Protein AF-A0A955VF90-F1 (afdb_monomer_lite)

Sequence (117 aa):
PSTPTSPTTSTTPSTPTSSCTDSCTLGTRGCDGDTAWRCVEGASGCAVKASTACPSGTCLTGTCLDSSTSCYGIDDVGVCYNDAVYYCSEQQLYRLDCPQSGRHCGFSTSHSYYDCL

Structure (mmCIF, N/CA/C/O backbone):
data_AF-A0A955VF90-F1
#
_entry.id   AF-A0A955VF90-F1
#
loop_
_atom_site.group_PDB
_atom_site.id
_atom_site.type_symbol
_atom_site.label_atom_id
_atom_site.label_alt_id
_atom_site.label_comp_id
_atom_site.label_asym_id
_atom_site.label_entity_id
_atom_site.label_seq_id
_atom_site.pdbx_PDB_ins_code
_atom_site.Cartn_x
_atom_site.Cartn_y
_atom_site.Cartn_z
_atom_site.occupancy
_atom_site.B_iso_or_equiv
_atom_site.auth_seq_id
_atom_site.auth_comp_id
_atom_site.auth_asym_id
_atom_site.auth_atom_id
_atom_site.pdbx_PDB_model_num
ATOM 1 N N . PRO A 1 1 ? 55.655 17.140 -30.385 1.00 53.00 1 PRO A N 1
ATOM 2 C CA . PRO A 1 1 ? 54.275 17.382 -29.911 1.00 53.00 1 PRO A CA 1
ATOM 3 C C . PRO A 1 1 ? 53.380 16.179 -30.234 1.00 53.00 1 PRO A C 1
ATOM 5 O O . PRO A 1 1 ? 52.834 16.089 -31.327 1.00 53.00 1 PRO A O 1
ATOM 8 N N . SER A 1 2 ? 53.299 15.234 -29.298 1.00 43.94 2 SER A N 1
ATOM 9 C CA . SER A 1 2 ? 52.451 14.045 -29.416 1.00 43.94 2 SER A CA 1
ATOM 10 C C . SER A 1 2 ? 51.362 14.143 -28.353 1.00 43.94 2 SER A C 1
ATOM 12 O O . SER A 1 2 ? 51.660 14.178 -27.161 1.00 43.94 2 SER A O 1
ATOM 14 N N . THR A 1 3 ? 50.117 14.277 -28.795 1.00 56.28 3 THR A N 1
ATOM 15 C CA . THR A 1 3 ? 48.909 14.324 -27.964 1.00 56.28 3 THR A CA 1
ATOM 16 C C . THR A 1 3 ? 48.623 12.959 -27.329 1.00 56.28 3 THR A C 1
ATOM 18 O O . THR A 1 3 ? 48.671 11.958 -28.046 1.00 56.28 3 THR A O 1
ATOM 21 N N . PRO A 1 4 ? 48.295 12.886 -26.027 1.00 58.41 4 PRO A N 1
ATOM 22 C CA . PRO A 1 4 ? 47.848 11.649 -25.399 1.00 58.41 4 PRO A CA 1
ATOM 23 C C . PRO A 1 4 ? 46.362 11.386 -25.686 1.00 58.41 4 PRO A C 1
ATOM 25 O O . PRO A 1 4 ? 45.509 12.247 -25.476 1.00 58.41 4 PRO A O 1
ATOM 28 N N . THR A 1 5 ? 46.059 10.177 -26.156 1.00 55.34 5 THR A N 1
ATOM 29 C CA . THR A 1 5 ? 44.697 9.658 -26.333 1.00 55.34 5 THR A CA 1
ATOM 30 C C . THR A 1 5 ? 44.196 9.102 -25.000 1.00 55.34 5 THR A C 1
ATOM 32 O O . THR A 1 5 ? 44.811 8.196 -24.438 1.00 55.34 5 THR A O 1
ATOM 35 N N . SER A 1 6 ? 43.089 9.641 -24.485 1.00 57.00 6 SER A N 1
ATOM 36 C CA . SER A 1 6 ? 42.439 9.149 -23.264 1.00 57.00 6 SER A CA 1
ATOM 37 C C . SER A 1 6 ? 41.782 7.777 -23.483 1.00 57.00 6 SER A C 1
ATOM 39 O O . SER A 1 6 ? 41.145 7.576 -24.520 1.00 57.00 6 SER A O 1
ATOM 41 N N . PRO A 1 7 ? 41.864 6.846 -22.516 1.00 58.41 7 PRO A N 1
ATOM 42 C CA . PRO A 1 7 ? 41.149 5.579 -22.588 1.00 58.41 7 PRO A CA 1
ATOM 43 C C . PRO A 1 7 ? 39.651 5.788 -22.333 1.00 58.41 7 PRO A C 1
ATOM 45 O O . PRO A 1 7 ? 39.246 6.423 -21.361 1.00 58.41 7 PRO A O 1
ATOM 48 N N . THR A 1 8 ? 38.821 5.241 -23.218 1.00 49.19 8 THR A N 1
ATOM 49 C CA . THR A 1 8 ? 37.366 5.182 -23.061 1.00 49.19 8 THR A CA 1
ATOM 50 C C . THR A 1 8 ? 37.035 4.008 -22.145 1.00 49.19 8 THR A C 1
ATOM 52 O O . THR A 1 8 ? 37.131 2.847 -22.541 1.00 49.19 8 THR A O 1
ATOM 55 N N . THR A 1 9 ? 36.677 4.295 -20.897 1.00 46.34 9 THR A N 1
ATOM 56 C CA . THR A 1 9 ? 36.210 3.284 -19.946 1.00 46.34 9 THR A CA 1
ATOM 57 C C . THR A 1 9 ? 34.818 2.820 -20.378 1.00 46.34 9 THR A C 1
ATOM 59 O O . THR A 1 9 ? 33.819 3.471 -20.093 1.00 46.34 9 THR A O 1
ATOM 62 N N . SER A 1 10 ? 34.749 1.708 -21.114 1.00 44.22 10 SER A N 1
ATOM 63 C CA . SER A 1 10 ? 33.491 0.998 -21.355 1.00 44.22 10 SER A CA 1
ATOM 64 C C . SER A 1 10 ? 33.046 0.345 -20.053 1.00 44.22 10 SER A C 1
ATOM 66 O O . SER A 1 10 ? 33.645 -0.628 -19.598 1.00 44.22 10 SER A O 1
ATOM 68 N N . THR A 1 11 ? 32.012 0.900 -19.430 1.00 42.03 11 THR A N 1
ATOM 69 C CA . THR A 1 11 ? 31.333 0.273 -18.298 1.00 42.03 11 THR A CA 1
ATOM 70 C C . THR A 1 11 ? 30.406 -0.803 -18.851 1.00 42.03 11 THR A C 1
ATOM 72 O O . THR A 1 11 ? 29.301 -0.524 -19.310 1.00 42.03 11 THR A O 1
ATOM 75 N N . THR A 1 12 ? 30.882 -2.044 -18.865 1.00 44.16 12 THR A N 1
ATOM 76 C CA . THR A 1 12 ? 30.042 -3.217 -19.110 1.00 44.16 12 THR A CA 1
ATOM 77 C C . THR A 1 12 ? 28.976 -3.289 -18.008 1.00 44.16 12 THR A C 1
ATOM 79 O O . THR A 1 12 ? 29.341 -3.205 -16.833 1.00 44.16 12 THR A O 1
ATOM 82 N N . PRO A 1 13 ? 27.680 -3.446 -18.325 1.00 46.91 13 PRO A N 1
ATOM 83 C CA . PRO A 1 13 ? 26.674 -3.731 -17.313 1.00 46.91 13 PRO A CA 1
ATOM 84 C C . PRO A 1 13 ? 26.975 -5.105 -16.709 1.00 46.91 13 PRO A C 1
ATOM 86 O O . PRO A 1 13 ? 26.874 -6.133 -17.378 1.00 46.91 13 PRO A O 1
ATOM 89 N N . SER A 1 14 ? 27.402 -5.114 -15.449 1.00 40.62 14 SER A N 1
ATOM 90 C CA . SER A 1 14 ? 27.586 -6.336 -14.677 1.00 40.62 14 SER A CA 1
ATOM 91 C C . SER A 1 14 ? 26.239 -7.033 -14.534 1.00 40.62 14 SER A C 1
ATOM 93 O O . SER A 1 14 ? 25.347 -6.546 -13.841 1.00 40.62 14 SER A O 1
ATOM 95 N N . THR A 1 15 ? 26.092 -8.181 -15.189 1.00 47.09 15 THR A N 1
ATOM 96 C CA . THR A 1 15 ? 25.025 -9.138 -14.903 1.00 47.09 15 THR A CA 1
ATOM 97 C C . THR A 1 15 ? 25.085 -9.479 -13.408 1.00 47.09 15 THR A C 1
ATOM 99 O O . THR A 1 15 ? 26.142 -9.919 -12.948 1.00 47.09 15 THR A O 1
ATOM 102 N N . PRO A 1 16 ? 24.017 -9.265 -12.620 1.00 46.09 16 PRO A N 1
ATOM 103 C CA . PRO A 1 16 ? 24.045 -9.566 -11.197 1.00 46.09 16 PRO A CA 1
ATOM 104 C C . PRO A 1 16 ? 24.128 -11.083 -10.995 1.00 46.09 16 PRO A C 1
ATOM 106 O O . PRO A 1 16 ? 23.165 -11.815 -11.217 1.00 46.09 16 PRO A O 1
ATOM 109 N N . THR A 1 17 ? 25.299 -11.561 -10.575 1.00 45.50 17 THR A N 1
ATOM 110 C CA . THR A 1 17 ? 25.509 -12.932 -10.107 1.00 45.50 17 THR A CA 1
ATOM 111 C C . THR A 1 17 ? 24.697 -13.119 -8.825 1.00 45.50 17 THR A C 1
ATOM 113 O O . THR A 1 17 ? 25.048 -12.602 -7.768 1.00 45.50 17 THR A O 1
ATOM 116 N N . SER A 1 18 ? 23.558 -13.803 -8.943 1.00 51.81 18 SER A N 1
ATOM 117 C CA . SER A 1 18 ? 22.582 -14.020 -7.874 1.00 51.81 18 SER A CA 1
ATOM 118 C C . SER A 1 18 ? 23.112 -14.945 -6.770 1.00 51.81 18 SER A C 1
ATOM 120 O O . SER A 1 18 ? 22.849 -16.144 -6.777 1.00 51.81 18 SER A O 1
ATOM 122 N N . SER A 1 19 ? 23.812 -14.399 -5.777 1.00 50.06 19 SER A N 1
ATOM 123 C CA . SER A 1 19 ? 23.768 -14.936 -4.412 1.00 50.06 19 SER A CA 1
ATOM 124 C C . SER A 1 19 ? 22.607 -14.250 -3.701 1.00 50.06 19 SER A C 1
ATOM 126 O O . SER A 1 19 ? 22.586 -13.022 -3.634 1.00 50.06 19 SER A O 1
ATOM 128 N N . CYS A 1 20 ? 21.616 -15.027 -3.253 1.00 56.34 20 CYS A N 1
ATOM 129 C CA . CYS A 1 20 ? 20.307 -14.583 -2.752 1.00 56.34 20 CYS A CA 1
ATOM 130 C C . CYS A 1 20 ? 20.413 -13.743 -1.460 1.00 56.34 20 CYS A C 1
ATOM 132 O O . CYS A 1 20 ? 20.006 -14.176 -0.390 1.00 56.34 20 CYS A O 1
ATOM 134 N N . THR A 1 21 ? 20.994 -12.550 -1.558 1.00 55.84 21 THR A N 1
ATOM 135 C CA . THR A 1 21 ? 21.242 -11.625 -0.441 1.00 55.84 21 THR A CA 1
ATOM 136 C C . THR A 1 21 ? 20.013 -10.738 -0.192 1.00 55.84 21 THR A C 1
ATOM 138 O O . THR A 1 21 ? 19.839 -10.214 0.900 1.00 55.84 21 THR A O 1
ATOM 141 N N . ASP A 1 22 ? 19.106 -10.675 -1.175 1.00 58.22 22 ASP A N 1
ATOM 142 C CA . ASP A 1 22 ? 17.822 -9.965 -1.151 1.00 58.22 22 ASP A CA 1
ATOM 143 C C . ASP A 1 22 ? 16.634 -10.939 -1.196 1.00 58.22 22 ASP A C 1
ATOM 145 O O . ASP A 1 22 ? 15.678 -10.757 -1.954 1.00 58.22 22 ASP A O 1
ATOM 149 N N . SER A 1 23 ? 16.703 -12.026 -0.424 1.00 65.38 23 SER A N 1
ATOM 150 C CA . SER A 1 23 ? 15.574 -12.945 -0.283 1.00 65.38 23 SER A CA 1
ATOM 151 C C . SER A 1 23 ? 14.404 -12.215 0.375 1.00 65.38 23 SER A C 1
ATOM 153 O O . SER A 1 23 ? 14.491 -11.797 1.529 1.00 65.38 23 SER A O 1
ATOM 155 N N . CYS A 1 24 ? 13.309 -12.064 -0.357 1.00 71.75 24 CYS A N 1
ATOM 156 C CA . CYS A 1 24 ? 12.069 -11.489 0.144 1.00 71.75 24 CYS A CA 1
ATOM 157 C C . CYS A 1 24 ? 10.932 -12.502 -0.024 1.00 71.75 24 CYS A C 1
ATOM 159 O O . CYS A 1 24 ? 11.002 -13.366 -0.889 1.00 71.75 24 CYS A O 1
ATOM 161 N N . THR A 1 25 ? 9.905 -12.475 0.820 1.00 80.56 25 THR A N 1
ATOM 162 C CA . THR A 1 25 ? 8.871 -13.523 0.794 1.00 80.56 25 THR A CA 1
ATOM 163 C C . THR A 1 25 ? 8.068 -13.467 -0.509 1.00 80.56 25 THR A C 1
ATOM 165 O O . THR A 1 25 ? 7.628 -12.394 -0.917 1.00 80.56 25 THR A O 1
ATOM 168 N N . LEU A 1 26 ? 7.871 -14.609 -1.184 1.00 79.00 26 LEU A N 1
ATOM 169 C CA . LEU A 1 26 ? 7.083 -14.661 -2.423 1.00 79.00 26 LEU A CA 1
ATOM 170 C C . LEU A 1 26 ? 5.706 -14.029 -2.225 1.00 79.00 26 LEU A C 1
ATOM 172 O O . LEU A 1 26 ? 5.019 -14.294 -1.241 1.00 79.00 26 LEU A O 1
ATOM 176 N N . GLY A 1 27 ? 5.314 -13.184 -3.177 1.00 71.12 27 GLY A N 1
ATOM 177 C CA . GLY A 1 27 ? 4.053 -12.448 -3.116 1.00 71.12 27 GLY A CA 1
ATOM 178 C C . GLY A 1 27 ? 4.104 -11.157 -2.297 1.00 71.12 27 GLY A C 1
ATOM 179 O O . GLY A 1 27 ? 3.195 -10.339 -2.438 1.00 71.12 27 GLY A O 1
ATOM 180 N N . THR A 1 28 ? 5.160 -10.906 -1.517 1.00 79.25 28 THR A N 1
ATOM 181 C CA . THR A 1 28 ? 5.346 -9.612 -0.853 1.00 79.25 28 THR A CA 1
ATOM 182 C C . THR A 1 28 ? 5.623 -8.520 -1.879 1.00 79.25 28 THR A C 1
ATOM 184 O O . THR A 1 28 ? 6.338 -8.719 -2.866 1.00 79.25 28 THR A O 1
ATOM 187 N N . ARG A 1 29 ? 5.039 -7.348 -1.640 1.00 82.56 29 ARG A N 1
ATOM 188 C CA . ARG A 1 29 ? 5.237 -6.138 -2.434 1.00 82.56 29 ARG A CA 1
ATOM 189 C C . ARG A 1 29 ? 5.571 -4.986 -1.502 1.00 82.56 29 ARG A C 1
ATOM 191 O O . ARG A 1 29 ? 5.184 -5.005 -0.336 1.00 82.56 29 ARG A O 1
ATOM 198 N N . GLY A 1 30 ? 6.263 -3.986 -2.016 1.00 81.62 30 GLY A N 1
ATOM 199 C CA . GLY A 1 30 ? 6.547 -2.777 -1.264 1.00 81.62 30 GLY A CA 1
ATOM 200 C C . GLY A 1 30 ? 7.130 -1.686 -2.137 1.00 81.62 30 GLY A C 1
ATOM 201 O O . GLY A 1 30 ? 7.275 -1.842 -3.349 1.00 81.62 30 GLY A O 1
ATOM 202 N N . CYS A 1 31 ? 7.455 -0.575 -1.497 1.00 83.44 31 CYS A N 1
ATOM 203 C CA . CYS A 1 31 ? 7.993 0.607 -2.150 1.00 83.44 31 CYS A CA 1
ATOM 204 C C . CYS A 1 31 ? 9.385 0.922 -1.623 1.00 83.44 31 CYS A C 1
ATOM 206 O O . CYS A 1 31 ? 9.643 0.754 -0.433 1.00 83.44 31 CYS A O 1
ATOM 208 N N . ASP A 1 32 ? 10.260 1.377 -2.511 1.00 83.00 32 ASP A N 1
ATOM 209 C CA . ASP A 1 32 ? 11.565 1.949 -2.190 1.00 83.00 32 ASP A CA 1
ATOM 210 C C . ASP A 1 32 ? 11.659 3.303 -2.909 1.00 83.00 32 ASP A C 1
ATOM 212 O O . ASP A 1 32 ? 11.892 3.372 -4.118 1.00 83.00 32 ASP A O 1
ATOM 216 N N . GLY A 1 33 ? 11.301 4.377 -2.195 1.00 81.56 33 GLY A N 1
ATOM 217 C CA . GLY A 1 33 ? 11.048 5.687 -2.804 1.00 81.56 33 GLY A CA 1
ATOM 218 C C . GLY A 1 33 ? 9.974 5.610 -3.897 1.00 81.56 33 GLY A C 1
ATOM 219 O O . GLY A 1 33 ? 8.872 5.112 -3.664 1.00 81.56 33 GLY A O 1
ATOM 220 N N . ASP A 1 34 ? 10.324 6.046 -5.107 1.00 81.12 34 ASP A N 1
ATOM 221 C CA . ASP A 1 34 ? 9.463 6.014 -6.300 1.00 81.12 34 ASP A CA 1
ATOM 222 C C . ASP A 1 34 ? 9.525 4.681 -7.068 1.00 81.12 34 ASP A C 1
ATOM 224 O O . ASP A 1 34 ? 9.127 4.591 -8.229 1.00 81.12 34 ASP A O 1
ATOM 228 N N . THR A 1 35 ? 10.051 3.626 -6.446 1.00 81.56 35 THR A N 1
ATOM 229 C CA . THR A 1 35 ? 10.205 2.312 -7.075 1.00 81.56 35 THR A CA 1
ATOM 230 C C . THR A 1 35 ? 9.290 1.292 -6.414 1.00 81.56 35 THR A C 1
ATOM 232 O O . THR A 1 35 ? 9.449 0.965 -5.237 1.00 81.56 35 THR A O 1
ATOM 235 N N . ALA A 1 36 ? 8.352 0.739 -7.182 1.00 84.00 36 ALA A N 1
ATOM 236 C CA . ALA A 1 36 ? 7.558 -0.406 -6.757 1.00 84.00 36 ALA A CA 1
ATOM 237 C C . ALA A 1 36 ? 8.367 -1.684 -6.894 1.00 84.00 36 ALA A C 1
ATOM 239 O O . ALA A 1 36 ? 9.005 -1.906 -7.916 1.00 84.00 36 ALA A O 1
ATOM 240 N N . TRP A 1 37 ? 8.338 -2.550 -5.889 1.00 85.81 37 TRP A N 1
ATOM 241 C CA . TRP A 1 37 ? 8.956 -3.863 -5.973 1.00 85.81 37 TRP A CA 1
ATOM 242 C C . TRP A 1 37 ? 7.983 -4.963 -5.575 1.00 85.81 37 TRP A C 1
ATOM 244 O O . TRP A 1 37 ? 7.137 -4.801 -4.696 1.00 85.81 37 TRP A O 1
ATOM 254 N N . ARG A 1 38 ? 8.127 -6.117 -6.224 1.00 83.69 38 ARG A N 1
ATOM 255 C CA . ARG A 1 38 ? 7.448 -7.361 -5.859 1.00 83.69 38 ARG A CA 1
ATOM 256 C C . ARG A 1 38 ? 8.444 -8.507 -5.799 1.00 83.69 38 ARG A C 1
ATOM 258 O O . ARG A 1 38 ? 9.364 -8.579 -6.610 1.00 83.69 38 ARG A O 1
ATOM 265 N N . CYS A 1 39 ? 8.238 -9.419 -4.865 1.00 84.62 39 CYS A N 1
ATOM 266 C CA . CYS A 1 39 ? 9.007 -10.649 -4.775 1.00 84.62 39 CYS A CA 1
ATOM 267 C C . CYS A 1 39 ? 8.487 -11.652 -5.793 1.00 84.62 39 CYS A C 1
ATOM 269 O O . CYS A 1 39 ? 7.345 -12.108 -5.696 1.00 84.62 39 CYS A O 1
ATOM 271 N N . VAL A 1 40 ? 9.326 -11.982 -6.769 1.00 83.25 40 VAL A N 1
ATOM 272 C CA . VAL A 1 40 ? 9.044 -12.983 -7.803 1.00 83.25 40 VAL A CA 1
ATOM 273 C C . VAL A 1 40 ? 10.039 -14.124 -7.699 1.00 83.25 40 VAL A C 1
ATOM 275 O O . VAL A 1 40 ? 11.151 -13.933 -7.210 1.00 83.25 40 VAL A O 1
ATOM 278 N N . GLU A 1 41 ? 9.657 -15.307 -8.172 1.00 83.50 41 GLU A N 1
ATOM 279 C CA . GLU A 1 41 ? 10.599 -16.415 -8.303 1.00 83.50 41 GLU A CA 1
ATOM 280 C C . GLU A 1 41 ? 11.687 -16.052 -9.318 1.00 83.50 41 GLU A C 1
ATOM 282 O O . GLU A 1 41 ? 11.417 -15.766 -10.486 1.00 83.50 41 GLU A O 1
ATOM 287 N N . GLY A 1 42 ? 12.929 -16.014 -8.846 1.00 76.62 42 GLY A N 1
ATOM 288 C CA . GLY A 1 42 ? 14.113 -15.870 -9.674 1.00 76.62 42 GLY A CA 1
ATOM 289 C C . GLY A 1 42 ? 14.511 -17.196 -10.318 1.00 76.62 42 GLY A C 1
ATOM 290 O O . GLY A 1 42 ? 14.071 -18.271 -9.912 1.00 76.62 42 GLY A O 1
ATOM 291 N N . ALA A 1 43 ? 15.421 -17.123 -11.292 1.00 70.06 43 ALA A N 1
ATOM 292 C CA . ALA A 1 43 ? 15.895 -18.279 -12.060 1.00 70.06 43 ALA A CA 1
ATOM 293 C C . ALA A 1 43 ? 16.491 -19.414 -11.198 1.00 70.06 43 ALA A C 1
ATOM 295 O O . ALA A 1 43 ? 16.523 -20.562 -11.628 1.00 70.06 43 ALA A O 1
ATOM 296 N N . SER A 1 44 ? 16.940 -19.099 -9.980 1.00 73.12 44 SER A N 1
ATOM 297 C CA . SER A 1 44 ? 17.544 -20.046 -9.035 1.00 73.12 44 SER A CA 1
ATOM 298 C C . SER A 1 44 ? 16.546 -20.661 -8.039 1.00 73.12 44 SER A C 1
ATOM 300 O O . SER A 1 44 ? 16.975 -21.342 -7.113 1.00 73.12 44 SER A O 1
ATOM 302 N N . GLY A 1 45 ? 15.241 -20.371 -8.150 1.00 70.75 45 GLY A N 1
ATOM 303 C CA . GLY A 1 45 ? 14.227 -20.762 -7.156 1.00 70.75 45 GLY A CA 1
ATOM 304 C C . GLY A 1 45 ? 14.223 -19.907 -5.878 1.00 70.75 45 GLY A C 1
ATOM 305 O O . GLY A 1 45 ? 13.454 -20.166 -4.958 1.00 70.75 45 GLY A O 1
ATOM 306 N N . CYS A 1 46 ? 15.064 -18.870 -5.809 1.00 73.00 46 CYS A N 1
ATOM 307 C CA . CYS A 1 46 ? 15.005 -17.843 -4.7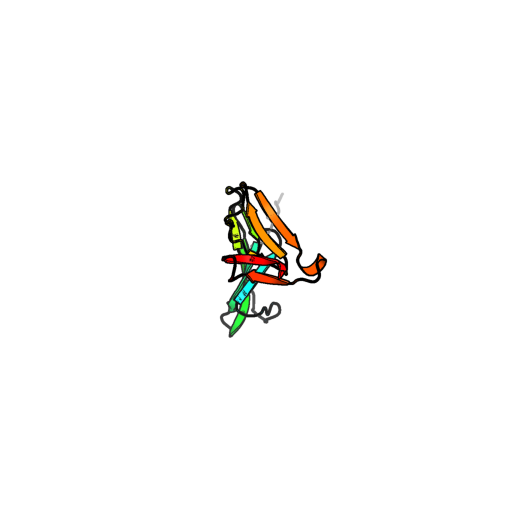68 1.00 73.00 46 CYS A CA 1
ATOM 308 C C . CYS A 1 46 ? 14.014 -16.748 -5.162 1.00 73.00 46 CYS A C 1
ATOM 310 O O . CYS A 1 46 ? 13.996 -16.312 -6.311 1.00 73.00 46 CYS A O 1
ATOM 312 N N . ALA A 1 47 ? 13.268 -16.224 -4.197 1.00 76.88 47 ALA A N 1
ATOM 313 C CA . ALA A 1 47 ? 12.462 -15.031 -4.394 1.00 76.88 47 ALA A CA 1
ATOM 314 C C . ALA A 1 47 ? 13.345 -13.775 -4.435 1.00 76.88 47 ALA A C 1
ATOM 316 O O . ALA A 1 47 ? 14.076 -13.497 -3.484 1.00 76.88 47 ALA A O 1
ATOM 317 N N . VAL A 1 48 ? 13.284 -13.035 -5.541 1.00 78.38 48 VAL A N 1
ATOM 318 C CA . VAL A 1 48 ? 14.056 -11.807 -5.771 1.00 78.38 48 VAL A CA 1
ATOM 319 C C . VAL A 1 48 ? 13.124 -10.605 -5.876 1.00 78.38 48 VAL A C 1
ATOM 321 O O . VAL A 1 48 ? 12.010 -10.713 -6.399 1.00 78.38 48 VAL A O 1
ATOM 324 N N . LYS A 1 49 ? 13.577 -9.440 -5.401 1.00 80.12 49 LYS A N 1
ATOM 325 C CA . LYS A 1 49 ? 12.867 -8.172 -5.603 1.00 80.12 49 LYS A CA 1
ATOM 326 C C . LYS A 1 49 ? 12.944 -7.769 -7.075 1.00 80.12 49 LYS A C 1
ATOM 328 O O . LYS A 1 49 ? 13.973 -7.292 -7.543 1.00 80.12 49 LYS A O 1
ATOM 333 N N . ALA A 1 50 ? 11.844 -7.928 -7.800 1.00 80.94 50 ALA A N 1
ATOM 334 C CA . ALA A 1 50 ? 11.652 -7.282 -9.089 1.00 80.94 50 ALA A CA 1
ATOM 335 C C . ALA A 1 50 ? 11.136 -5.865 -8.845 1.00 80.94 50 ALA A C 1
ATOM 337 O O . ALA A 1 50 ? 9.983 -5.688 -8.448 1.00 80.94 50 ALA A O 1
ATOM 338 N N . SER A 1 51 ? 12.003 -4.878 -9.051 1.00 82.75 51 SER A N 1
ATOM 339 C CA . SER A 1 51 ? 11.686 -3.458 -8.955 1.00 82.75 51 SER A CA 1
ATOM 340 C C . SER A 1 51 ? 11.248 -2.880 -10.304 1.00 82.75 51 SER A C 1
ATOM 342 O O . SER A 1 51 ? 11.675 -3.306 -11.375 1.00 82.75 51 SER A O 1
ATOM 344 N N . THR A 1 52 ? 10.356 -1.903 -10.265 1.00 80.88 52 THR A N 1
ATOM 345 C CA . THR A 1 52 ? 9.858 -1.142 -11.406 1.00 80.88 52 THR A CA 1
ATOM 346 C C . THR A 1 52 ? 9.727 0.301 -10.950 1.00 80.88 52 THR A C 1
ATOM 348 O O . THR A 1 52 ? 8.965 0.602 -10.031 1.00 80.88 52 THR A O 1
ATOM 351 N N . ALA A 1 53 ? 10.519 1.183 -11.559 1.00 84.12 53 ALA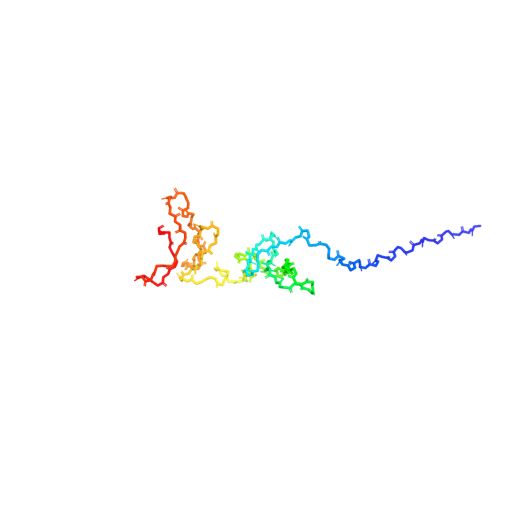 A N 1
ATOM 352 C CA . ALA A 1 53 ? 10.432 2.614 -11.304 1.00 84.12 53 ALA A CA 1
ATOM 353 C C . ALA A 1 53 ? 9.064 3.129 -11.761 1.00 84.12 53 ALA A C 1
ATOM 355 O O . ALA A 1 53 ? 8.591 2.752 -12.837 1.00 84.12 53 ALA A O 1
ATOM 356 N N . CYS A 1 54 ? 8.440 3.982 -10.958 1.00 81.81 54 CYS A N 1
ATOM 357 C CA . CYS A 1 54 ? 7.154 4.568 -11.289 1.00 81.81 54 CYS A CA 1
ATOM 358 C C . CYS A 1 54 ? 7.376 5.782 -12.209 1.00 81.81 54 CYS A C 1
ATOM 360 O O . CYS A 1 54 ? 7.933 6.784 -11.770 1.00 81.81 54 CYS A O 1
ATOM 362 N N . PRO A 1 55 ? 6.988 5.711 -13.499 1.00 74.69 55 PRO A N 1
ATOM 363 C CA . PRO A 1 55 ? 7.394 6.703 -14.502 1.00 74.69 55 PRO A CA 1
ATOM 364 C C . PRO A 1 55 ? 6.774 8.092 -14.285 1.00 74.69 55 PRO A C 1
ATOM 366 O O . PRO A 1 55 ? 7.334 9.096 -14.715 1.00 74.69 55 PRO A O 1
ATOM 369 N N . SER A 1 56 ? 5.617 8.146 -13.635 1.00 70.88 56 SER A N 1
ATOM 370 C CA . SER A 1 56 ? 4.799 9.348 -13.432 1.00 70.88 56 SER A CA 1
ATOM 371 C C . SER A 1 56 ? 4.123 9.338 -12.061 1.00 70.88 56 SER A C 1
ATOM 373 O O . SER A 1 56 ? 3.115 10.007 -11.854 1.00 70.88 56 SER A O 1
ATOM 375 N N . GLY A 1 57 ? 4.610 8.517 -11.136 1.00 73.44 57 GLY A N 1
ATOM 376 C CA . GLY A 1 57 ? 3.824 8.076 -9.997 1.00 73.44 57 GLY A CA 1
ATOM 377 C C . GLY A 1 57 ? 4.636 7.912 -8.734 1.00 73.44 57 GLY A C 1
ATOM 378 O O . GLY A 1 57 ? 5.845 7.718 -8.784 1.00 73.44 57 GLY A O 1
ATOM 379 N N . THR A 1 58 ? 3.944 7.935 -7.604 1.00 80.81 58 THR A N 1
ATOM 380 C CA . THR A 1 58 ? 4.519 7.515 -6.330 1.00 80.81 58 THR A CA 1
ATOM 381 C C . THR A 1 58 ? 4.232 6.032 -6.157 1.00 80.81 58 THR A C 1
ATOM 383 O O . THR A 1 58 ? 3.145 5.549 -6.491 1.00 80.81 58 THR A O 1
ATOM 386 N N . CYS A 1 59 ? 5.205 5.287 -5.642 1.00 81.19 59 CYS A N 1
ATOM 387 C CA . CYS A 1 59 ? 4.914 3.934 -5.219 1.00 81.19 59 CYS A CA 1
ATOM 388 C C . CYS A 1 59 ? 4.101 3.976 -3.927 1.00 81.19 59 CYS A C 1
ATOM 390 O O . CYS A 1 59 ? 4.540 4.529 -2.917 1.00 81.19 59 CYS A O 1
ATOM 392 N N . LEU A 1 60 ? 2.951 3.311 -3.936 1.00 80.25 60 LEU A N 1
ATOM 393 C CA . LEU A 1 60 ? 2.218 2.984 -2.722 1.00 80.25 60 LEU A CA 1
ATOM 394 C C . LEU A 1 60 ? 1.851 1.504 -2.788 1.00 80.25 60 LEU A C 1
ATOM 396 O O . LEU A 1 60 ? 1.491 0.996 -3.846 1.00 80.25 60 LEU A O 1
ATOM 400 N N . THR A 1 61 ? 1.983 0.792 -1.672 1.00 72.50 61 THR A N 1
ATOM 401 C CA . THR A 1 61 ? 1.606 -0.633 -1.565 1.00 72.50 61 THR A CA 1
ATOM 402 C C . THR A 1 61 ? 2.338 -1.588 -2.527 1.00 72.50 61 THR A C 1
ATOM 404 O O . THR A 1 61 ? 1.900 -2.708 -2.786 1.00 72.50 61 THR A O 1
ATOM 407 N N . GLY A 1 62 ? 3.495 -1.170 -3.049 1.00 73.75 62 GLY A N 1
ATOM 408 C CA . GLY A 1 62 ? 4.240 -1.910 -4.069 1.00 73.75 62 GLY A CA 1
ATOM 409 C C . GLY A 1 62 ? 3.571 -1.923 -5.436 1.00 73.75 62 GLY A C 1
ATOM 410 O O . GLY A 1 62 ? 3.830 -2.811 -6.251 1.00 73.75 62 GLY A O 1
ATOM 411 N N . THR A 1 63 ? 2.731 -0.921 -5.683 1.00 76.38 63 THR A N 1
ATOM 412 C CA . THR A 1 63 ? 2.128 -0.639 -6.975 1.00 76.38 63 THR A CA 1
ATOM 413 C C . THR A 1 63 ? 2.495 0.785 -7.369 1.00 76.38 63 THR A C 1
ATOM 415 O O . THR A 1 63 ? 2.464 1.702 -6.548 1.00 76.38 63 THR A O 1
ATOM 418 N N . CYS A 1 64 ? 2.876 0.975 -8.630 1.00 79.69 64 CYS A N 1
ATOM 419 C CA . CYS A 1 64 ? 3.044 2.319 -9.157 1.00 79.69 64 CYS A CA 1
ATOM 420 C C . CYS A 1 64 ? 1.674 2.931 -9.346 1.00 79.69 64 CYS A C 1
ATOM 422 O O . CYS A 1 64 ? 0.884 2.448 -10.160 1.00 79.69 64 CYS A O 1
ATOM 424 N N . LEU A 1 65 ? 1.405 3.969 -8.572 1.00 76.56 65 LEU A N 1
ATOM 425 C CA . LEU A 1 65 ? 0.155 4.672 -8.664 1.00 76.56 65 LEU A CA 1
ATOM 426 C C . LEU A 1 65 ? 0.318 5.907 -9.530 1.00 76.56 65 LEU A C 1
ATOM 428 O O . LEU A 1 65 ? 1.288 6.653 -9.396 1.00 76.56 65 LEU A O 1
ATOM 432 N N . ASP A 1 66 ? -0.637 6.126 -10.421 1.00 77.62 66 ASP A N 1
ATOM 433 C CA . ASP A 1 66 ? -0.561 7.238 -11.348 1.00 77.62 66 ASP A CA 1
ATOM 434 C C . ASP A 1 66 ? -0.939 8.549 -10.642 1.00 77.62 66 ASP A C 1
ATOM 436 O O . ASP A 1 66 ? -2.087 8.742 -10.227 1.00 77.62 66 ASP A O 1
ATOM 440 N N . SER A 1 67 ? 0.039 9.449 -10.500 1.00 71.56 67 SER A N 1
ATOM 441 C CA . SER A 1 67 ? -0.158 10.735 -9.820 1.00 71.56 67 SER A CA 1
ATOM 442 C C . SER A 1 67 ? -1.030 11.719 -10.606 1.00 71.56 67 SER A C 1
ATOM 444 O O . SER A 1 67 ? -1.414 12.752 -10.061 1.00 71.56 67 SER A O 1
ATOM 446 N N . SER A 1 68 ? -1.390 11.411 -11.862 1.00 74.31 68 SER A N 1
ATOM 447 C CA . SER A 1 68 ? -2.381 12.199 -12.605 1.00 74.31 68 SER A CA 1
ATOM 448 C C . SER A 1 68 ? -3.800 11.998 -12.072 1.00 74.31 68 SER A C 1
ATOM 450 O O . SER A 1 68 ? -4.678 12.820 -12.338 1.00 74.31 68 SER A O 1
ATOM 452 N N . THR A 1 69 ? -4.026 10.942 -11.283 1.00 75.06 69 THR A N 1
ATOM 453 C CA . THR A 1 69 ? -5.277 10.742 -10.554 1.00 75.06 69 THR A CA 1
ATOM 454 C C . THR A 1 69 ? -5.136 11.263 -9.131 1.00 75.06 69 THR A C 1
ATOM 456 O O . THR A 1 69 ? -4.156 10.998 -8.439 1.00 75.06 69 THR A O 1
ATOM 459 N N . SER A 1 70 ? -6.144 11.996 -8.670 1.00 80.19 70 SER A N 1
ATOM 460 C CA . SER A 1 70 ? -6.129 12.696 -7.382 1.00 80.19 70 SER A CA 1
ATOM 461 C C . SER A 1 70 ? -6.002 11.764 -6.164 1.00 80.19 70 SER A C 1
ATOM 463 O O . SER A 1 70 ? -5.561 12.176 -5.095 1.00 80.19 70 SER A O 1
ATOM 465 N N . CYS A 1 71 ? -6.344 10.488 -6.349 1.00 85.31 71 CYS A N 1
ATOM 466 C CA . CYS A 1 71 ? -6.225 9.437 -5.347 1.00 85.31 71 CYS A CA 1
ATOM 467 C C . CYS A 1 71 ? -5.277 8.317 -5.753 1.00 85.31 71 CYS A C 1
ATOM 469 O O . CYS A 1 71 ? -5.340 7.231 -5.180 1.00 85.31 71 CYS A O 1
ATOM 471 N N . TYR A 1 72 ? -4.402 8.556 -6.732 1.00 82.00 72 TYR A N 1
ATOM 472 C CA . TYR A 1 72 ? -3.3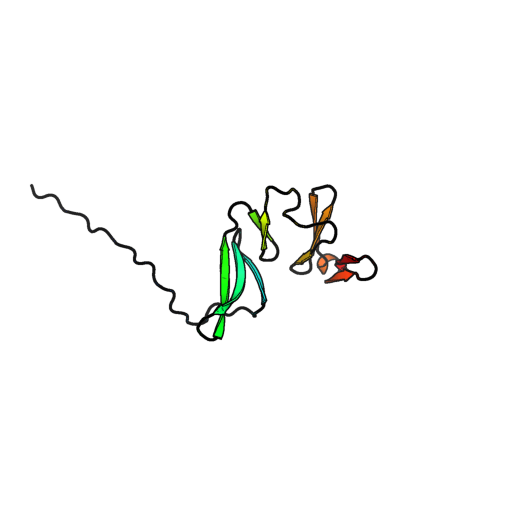79 7.586 -7.092 1.00 82.00 72 TYR A CA 1
ATOM 473 C C . TYR A 1 72 ? -4.009 6.221 -7.480 1.00 82.00 72 TYR A C 1
ATOM 475 O O . TYR A 1 72 ? -3.508 5.165 -7.142 1.00 82.00 72 TYR A O 1
ATOM 483 N N . GLY A 1 73 ? -5.171 6.204 -8.137 1.00 79.75 73 GLY A N 1
ATOM 484 C CA . GLY A 1 73 ? -5.873 4.970 -8.520 1.00 79.75 73 GLY A CA 1
ATOM 485 C C . GLY A 1 73 ? -6.469 4.148 -7.368 1.00 79.75 73 GLY A C 1
ATOM 486 O O . GLY A 1 73 ? -6.969 3.054 -7.621 1.00 79.75 73 GLY A O 1
ATOM 487 N N . ILE A 1 74 ? -6.434 4.651 -6.132 1.00 86.69 74 ILE A N 1
ATOM 488 C CA . ILE A 1 74 ? -7.195 4.100 -5.008 1.00 86.69 74 ILE A CA 1
ATOM 489 C C . ILE A 1 74 ? -8.627 4.624 -5.107 1.00 86.69 74 ILE A C 1
ATOM 491 O O . ILE A 1 74 ? -8.843 5.797 -5.415 1.00 86.69 74 ILE A O 1
ATOM 495 N N . ASP A 1 75 ? -9.594 3.745 -4.878 1.00 89.69 75 ASP A N 1
ATOM 496 C CA . ASP A 1 75 ? -11.019 4.059 -4.843 1.00 89.69 75 ASP A CA 1
ATOM 497 C C . ASP A 1 75 ? -11.505 4.274 -3.396 1.00 89.69 75 ASP A C 1
ATOM 499 O O . ASP A 1 75 ? -10.721 4.366 -2.446 1.00 89.69 75 ASP A O 1
ATOM 503 N N . ASP A 1 76 ? -12.814 4.416 -3.229 1.00 91.00 76 ASP A N 1
ATOM 504 C CA . ASP A 1 76 ? -13.479 4.584 -1.938 1.00 91.00 76 ASP A CA 1
ATOM 505 C C . ASP A 1 76 ? -13.490 3.306 -1.083 1.00 91.00 76 ASP A C 1
ATOM 507 O O . ASP A 1 76 ? -13.647 3.388 0.135 1.00 91.00 76 ASP A O 1
ATOM 511 N N . VAL A 1 77 ? -13.256 2.135 -1.688 1.00 94.12 77 VAL A N 1
ATOM 512 C CA . VAL A 1 77 ? -13.098 0.857 -0.971 1.00 94.12 77 VAL A CA 1
ATOM 513 C C . VAL A 1 77 ? -11.799 0.857 -0.167 1.00 94.12 77 VAL A C 1
ATOM 515 O O . VAL A 1 77 ? -11.741 0.312 0.941 1.00 94.12 77 VAL A O 1
ATOM 518 N N . GLY A 1 78 ? -10.763 1.487 -0.718 1.00 91.50 78 GLY A N 1
ATOM 519 C CA . GLY A 1 78 ? -9.460 1.634 -0.094 1.00 91.50 78 GLY A CA 1
ATOM 520 C C . GLY A 1 78 ? -8.588 0.380 -0.162 1.00 91.50 78 GLY A C 1
ATOM 521 O O . GLY A 1 78 ? -8.887 -0.604 -0.835 1.00 91.50 78 GLY A O 1
ATOM 522 N N . VAL A 1 79 ? -7.452 0.426 0.528 1.00 90.31 79 VAL A N 1
ATOM 523 C CA . VAL A 1 79 ? -6.456 -0.646 0.569 1.00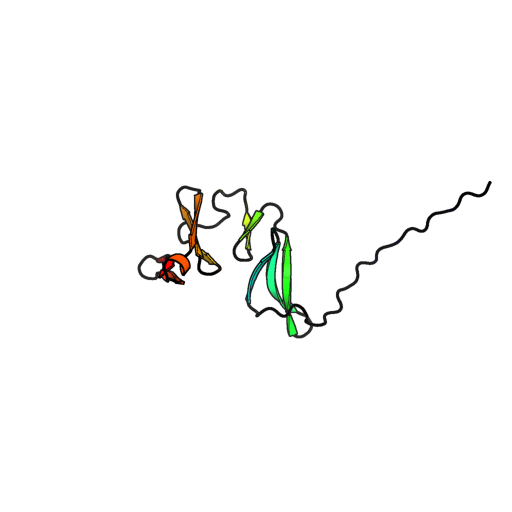 90.31 79 VAL A CA 1
ATOM 524 C C . VAL A 1 79 ? -5.662 -0.597 1.872 1.00 90.31 79 VAL A C 1
ATOM 526 O O . VAL A 1 79 ? -5.339 0.474 2.384 1.00 90.31 79 VAL A O 1
ATOM 529 N N . CYS A 1 80 ? -5.303 -1.767 2.397 1.00 91.81 80 CYS A N 1
ATOM 530 C CA . CYS A 1 80 ? -4.407 -1.883 3.544 1.00 91.81 80 CYS A CA 1
ATOM 531 C C . CYS A 1 80 ? -2.930 -1.869 3.151 1.00 91.81 80 CYS A C 1
ATOM 533 O O . CYS A 1 80 ? -2.511 -2.602 2.254 1.00 91.81 80 CYS A O 1
ATOM 535 N N . TYR A 1 81 ? -2.116 -1.113 3.892 1.00 84.56 81 TYR A N 1
ATOM 536 C CA . TYR A 1 81 ? -0.661 -1.126 3.773 1.00 84.56 81 TYR A CA 1
ATOM 537 C C . TYR A 1 81 ? 0.045 -0.771 5.080 1.00 84.56 81 TYR A C 1
ATOM 539 O O . TYR A 1 81 ? -0.169 0.308 5.624 1.00 84.56 81 TYR A O 1
ATOM 547 N N . ASN A 1 82 ? 0.933 -1.658 5.549 1.00 82.88 82 ASN A N 1
ATOM 548 C CA . ASN A 1 82 ? 1.662 -1.510 6.818 1.00 82.88 82 ASN A CA 1
ATOM 549 C C . ASN A 1 82 ? 0.737 -1.137 7.989 1.00 82.88 82 ASN A C 1
ATOM 551 O O . ASN A 1 82 ? 1.005 -0.186 8.717 1.00 82.88 82 ASN A O 1
ATOM 555 N N . ASP A 1 83 ? -0.385 -1.850 8.112 1.00 87.44 83 ASP A N 1
ATOM 556 C CA . ASP A 1 83 ? -1.445 -1.573 9.090 1.00 87.44 83 ASP A CA 1
ATOM 557 C C . ASP A 1 83 ? -2.101 -0.184 8.982 1.00 87.44 83 ASP A C 1
ATOM 559 O O . ASP A 1 83 ? -2.876 0.197 9.850 1.00 87.44 83 ASP A O 1
ATOM 563 N N . ALA A 1 84 ? -1.883 0.558 7.899 1.00 91.00 84 ALA A N 1
ATOM 564 C CA . ALA A 1 84 ? -2.647 1.758 7.589 1.00 91.00 84 ALA A CA 1
ATOM 565 C C . ALA A 1 84 ? -3.673 1.497 6.478 1.00 91.00 84 ALA A C 1
ATOM 567 O O . ALA A 1 84 ? -3.378 0.812 5.498 1.00 91.00 84 ALA A O 1
ATOM 568 N N . VAL A 1 85 ? -4.867 2.072 6.611 1.00 93.50 85 VAL A N 1
ATOM 569 C CA . VAL A 1 85 ? -5.870 2.114 5.538 1.00 93.50 85 VAL A CA 1
ATOM 570 C C . VAL A 1 85 ? -5.581 3.330 4.670 1.00 93.50 85 VAL A C 1
ATOM 572 O O . VAL A 1 85 ? -5.441 4.439 5.187 1.00 93.50 85 VAL A O 1
ATOM 575 N N . TYR A 1 86 ? -5.538 3.136 3.358 1.00 91.75 86 TYR A N 1
ATOM 576 C CA . TYR A 1 86 ? -5.540 4.211 2.377 1.00 91.75 86 TYR A CA 1
ATOM 577 C C . TYR A 1 86 ? -6.844 4.163 1.595 1.00 91.75 86 TYR A C 1
ATOM 579 O O . TYR A 1 86 ? -7.155 3.118 1.039 1.00 91.75 86 TYR A O 1
ATOM 587 N N . TYR A 1 87 ? -7.594 5.257 1.524 1.00 92.62 87 TYR A N 1
ATOM 588 C CA . TYR A 1 87 ? -8.819 5.325 0.722 1.00 92.62 87 TYR A CA 1
ATOM 589 C C . TYR A 1 87 ? -8.946 6.675 0.033 1.00 92.62 87 TYR A C 1
ATOM 591 O O . TYR A 1 87 ? -8.410 7.684 0.496 1.00 92.62 87 TYR A O 1
ATOM 599 N N . CYS A 1 88 ? -9.662 6.690 -1.084 1.00 92.31 88 CYS A N 1
ATOM 600 C CA . CYS A 1 88 ? -10.013 7.911 -1.780 1.00 92.31 88 CYS A CA 1
ATOM 601 C C . CYS A 1 88 ? -11.365 8.412 -1.301 1.00 92.31 88 CYS A C 1
ATOM 603 O O . CYS A 1 88 ? -12.367 7.714 -1.412 1.00 92.31 88 CYS A O 1
ATOM 605 N N . SER A 1 89 ? -11.415 9.646 -0.822 1.00 92.69 89 SER A N 1
ATOM 606 C CA . SER A 1 89 ? -12.682 10.327 -0.575 1.00 92.69 89 SER A CA 1
ATOM 607 C C . SER A 1 89 ? -12.579 11.747 -1.093 1.00 92.69 89 SER A C 1
ATOM 609 O O . SER A 1 89 ? -11.531 12.368 -0.972 1.00 92.69 89 SER A O 1
ATOM 611 N N . GLU A 1 90 ? -13.629 12.251 -1.738 1.00 92.31 90 GLU A N 1
ATOM 612 C CA . GLU A 1 90 ? -13.655 13.620 -2.277 1.00 92.31 90 GLU A CA 1
ATOM 613 C C . GLU A 1 90 ? -12.411 13.989 -3.113 1.00 92.31 90 GLU A C 1
ATOM 615 O O . GLU A 1 90 ? -11.916 15.111 -3.052 1.00 92.31 90 GLU A O 1
ATOM 620 N N . GLN A 1 91 ? -11.892 13.037 -3.903 1.00 88.56 91 GLN A N 1
ATOM 621 C CA . GLN A 1 91 ? -10.676 13.203 -4.716 1.00 88.56 91 GLN A CA 1
ATOM 622 C C . GLN A 1 91 ? -9.397 13.446 -3.897 1.00 88.56 91 GLN A C 1
ATOM 624 O O . GLN A 1 91 ? -8.383 13.849 -4.455 1.00 88.56 91 GLN A O 1
ATOM 629 N N . GLN A 1 92 ? -9.409 13.165 -2.601 1.00 89.12 92 GLN A N 1
ATOM 630 C CA . GLN A 1 92 ? -8.246 13.226 -1.730 1.00 89.12 92 GLN A CA 1
ATOM 631 C C . GLN A 1 92 ? -7.916 11.831 -1.207 1.00 89.12 92 GLN A C 1
ATOM 633 O O . GLN A 1 92 ? -8.792 11.070 -0.790 1.00 89.12 92 GLN A O 1
ATOM 638 N N . LEU A 1 93 ? -6.629 11.489 -1.238 1.00 88.19 93 LEU A N 1
ATOM 639 C CA . LEU A 1 93 ? -6.140 10.267 -0.620 1.00 88.19 93 LEU A CA 1
ATOM 640 C C . LEU A 1 93 ? -6.024 10.477 0.892 1.00 88.19 93 LEU A C 1
ATOM 642 O O . LEU A 1 93 ? -5.226 11.295 1.354 1.00 88.19 93 LEU A O 1
ATOM 646 N N . TYR A 1 94 ? -6.777 9.699 1.657 1.00 91.75 94 TYR A N 1
ATOM 647 C CA . TYR A 1 94 ? -6.697 9.659 3.110 1.00 91.75 94 TYR A CA 1
ATOM 648 C C . TYR A 1 94 ? -5.877 8.461 3.569 1.00 91.75 94 TYR A C 1
ATOM 650 O O . TYR A 1 94 ? -5.888 7.404 2.940 1.00 91.75 94 TYR A O 1
ATOM 658 N N . ARG A 1 95 ? -5.174 8.636 4.691 1.00 92.06 95 ARG A N 1
ATOM 659 C CA . ARG A 1 95 ? -4.387 7.601 5.365 1.00 92.06 95 ARG A CA 1
ATOM 660 C C . ARG A 1 95 ? -4.807 7.519 6.826 1.00 92.06 95 ARG A C 1
ATOM 662 O O . ARG A 1 95 ? -4.718 8.519 7.537 1.00 92.06 95 ARG A O 1
ATOM 669 N N . LEU A 1 96 ? -5.214 6.338 7.278 1.00 92.75 96 LEU A N 1
ATOM 670 C CA . LEU A 1 96 ? -5.552 6.059 8.674 1.00 92.75 96 LEU A CA 1
ATOM 671 C C . LEU A 1 96 ? -4.554 5.055 9.246 1.00 92.75 96 LEU A C 1
ATOM 673 O O . LEU A 1 96 ? -4.522 3.910 8.811 1.00 92.75 96 LEU A O 1
ATOM 677 N N . ASP A 1 97 ? -3.758 5.475 10.230 1.00 93.31 97 ASP A N 1
ATOM 678 C CA . ASP A 1 97 ? -2.856 4.593 10.979 1.00 93.31 97 ASP A CA 1
ATOM 679 C C . ASP A 1 97 ? -3.632 3.794 12.039 1.00 93.31 97 ASP A C 1
ATOM 681 O O . ASP A 1 97 ? -3.875 4.272 13.152 1.00 93.31 97 ASP A O 1
ATOM 685 N N . CYS A 1 98 ? -3.980 2.544 11.734 1.00 94.06 98 CYS A N 1
ATOM 686 C CA . CYS A 1 98 ? -4.674 1.672 12.682 1.00 94.06 98 CYS A CA 1
ATOM 687 C C . CYS A 1 98 ? -3.870 1.358 13.965 1.00 94.06 98 CYS A C 1
ATOM 689 O O . CYS A 1 98 ? -4.484 1.347 15.041 1.00 94.06 98 CYS A O 1
ATOM 691 N N . PRO A 1 99 ? -2.523 1.208 13.934 1.00 92.44 99 PRO A N 1
ATOM 692 C CA . PRO A 1 99 ? -1.735 0.910 15.128 1.00 92.44 99 PRO A CA 1
ATOM 693 C C . PRO A 1 99 ? -1.819 1.996 16.197 1.00 92.44 99 PRO A C 1
ATOM 695 O O . PRO A 1 99 ? -1.766 1.688 17.385 1.00 92.44 99 PRO A O 1
ATOM 698 N N . GLN A 1 100 ? -2.004 3.263 15.802 1.00 89.31 100 GLN A N 1
ATOM 699 C CA . GLN A 1 100 ? -2.173 4.363 16.759 1.00 89.31 100 GLN A CA 1
ATOM 700 C C . GLN A 1 100 ? -3.447 4.215 17.599 1.00 89.31 100 GLN A C 1
ATOM 702 O O . GLN A 1 100 ? -3.511 4.727 18.714 1.00 89.31 100 GLN A O 1
ATOM 707 N N . SER A 1 101 ? -4.434 3.480 17.086 1.00 86.69 101 SER A N 1
ATOM 708 C CA . SER A 1 101 ? -5.699 3.193 17.763 1.00 86.69 101 SER A CA 1
ATOM 709 C C . SER A 1 101 ? -5.737 1.795 18.395 1.00 86.69 101 SER A C 1
ATOM 711 O O . SER A 1 101 ? -6.791 1.377 18.872 1.00 86.69 101 SER A O 1
ATOM 713 N N . GLY A 1 102 ? -4.622 1.052 18.379 1.00 92.44 102 GLY A N 1
ATOM 714 C CA . GLY A 1 102 ? -4.577 -0.346 18.825 1.00 92.44 102 GLY A CA 1
ATOM 715 C C . GLY A 1 102 ? -5.380 -1.302 17.935 1.00 92.44 102 GLY A C 1
ATOM 716 O O . GLY A 1 102 ? -5.791 -2.363 18.398 1.00 92.44 102 GLY A O 1
ATOM 717 N N . ARG A 1 103 ? -5.631 -0.906 16.684 1.00 94.75 103 ARG A N 1
ATOM 718 C CA . ARG A 1 103 ? -6.382 -1.660 15.676 1.00 94.75 103 ARG A CA 1
ATOM 719 C C . ARG A 1 103 ? -5.453 -2.151 14.572 1.00 94.75 103 ARG A C 1
ATOM 721 O O . ARG A 1 103 ? -4.319 -1.686 14.461 1.00 94.75 103 ARG A O 1
ATOM 728 N N . HIS A 1 104 ? -5.949 -3.048 13.734 1.00 94.25 104 HIS A N 1
ATOM 729 C CA . HIS A 1 104 ? -5.238 -3.540 12.555 1.00 94.25 104 HIS A CA 1
ATOM 730 C C . HIS A 1 104 ? -6.013 -3.189 11.292 1.00 94.25 104 HIS A C 1
ATOM 732 O O . HIS A 1 104 ? -7.234 -3.032 11.320 1.00 94.25 104 HIS A O 1
ATOM 738 N N . CYS A 1 105 ? -5.305 -3.043 10.178 1.00 93.69 105 CYS A N 1
ATOM 739 C CA . CYS A 1 105 ? -5.983 -2.794 8.917 1.00 93.69 105 CYS A CA 1
ATOM 740 C C . CYS A 1 105 ? -6.638 -4.087 8.422 1.00 93.69 105 CYS A C 1
ATOM 742 O O . CYS A 1 105 ? -5.969 -5.114 8.285 1.00 93.69 105 CYS A O 1
ATOM 744 N N . GLY A 1 106 ? -7.936 -4.046 8.131 1.00 94.75 106 GLY A N 1
ATOM 745 C CA . GLY A 1 106 ? -8.682 -5.213 7.680 1.00 94.75 106 GLY A CA 1
ATOM 746 C C . GLY A 1 106 ? -9.856 -4.855 6.779 1.00 94.75 106 GLY A C 1
ATOM 747 O O . GLY A 1 106 ? -10.371 -3.742 6.797 1.00 94.75 106 GLY A O 1
ATOM 748 N N . PHE A 1 107 ? -10.290 -5.816 5.964 1.00 94.69 107 PHE A N 1
ATOM 749 C CA . PHE A 1 107 ? -11.483 -5.648 5.138 1.00 94.69 107 PHE A CA 1
ATOM 750 C C . PHE A 1 107 ? -12.743 -5.898 5.976 1.00 94.69 107 PHE A C 1
ATOM 752 O O . PHE A 1 107 ? -12.941 -6.999 6.495 1.00 94.69 107 PHE A O 1
ATOM 759 N N . SER A 1 108 ? -13.607 -4.890 6.101 1.00 94.94 108 SER A N 1
ATOM 760 C CA . SER A 1 108 ? -14.886 -5.003 6.799 1.00 94.94 108 SER A CA 1
ATOM 761 C C . SER A 1 108 ? -15.937 -5.582 5.856 1.00 94.94 108 SER A C 1
ATOM 763 O O . SER A 1 108 ? -16.503 -4.871 5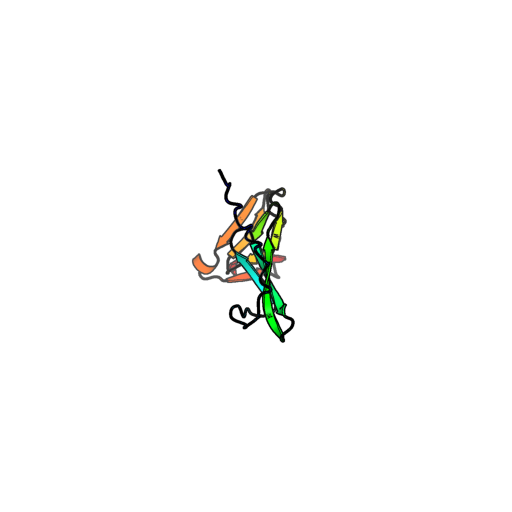.029 1.00 94.94 108 SER A O 1
ATOM 765 N N . THR A 1 109 ? -16.254 -6.871 5.987 1.00 93.56 109 THR A N 1
ATOM 766 C CA . THR A 1 109 ? -17.299 -7.509 5.160 1.00 93.56 109 THR A CA 1
ATOM 767 C C . THR A 1 109 ? -18.678 -6.880 5.362 1.00 93.56 109 THR A C 1
ATOM 769 O O . THR A 1 109 ? -19.468 -6.839 4.425 1.00 93.56 109 THR A O 1
ATOM 772 N N . SER A 1 110 ? -18.953 -6.347 6.557 1.00 94.69 110 SER A N 1
ATOM 773 C CA . SER A 1 110 ? -20.209 -5.659 6.875 1.00 94.69 110 SER A CA 1
ATOM 774 C C . SER A 1 110 ? -20.399 -4.363 6.090 1.00 94.69 110 SER A C 1
ATOM 776 O O . SER A 1 110 ? -21.533 -4.011 5.781 1.00 94.69 110 SER A O 1
ATOM 778 N N . HIS A 1 111 ? -19.310 -3.661 5.769 1.00 92.31 111 HIS A N 1
ATOM 779 C CA . HIS A 1 111 ? -19.373 -2.368 5.089 1.00 92.31 111 HIS A CA 1
ATOM 780 C C . HIS A 1 111 ? -18.762 -2.369 3.680 1.00 92.31 111 HIS A C 1
ATOM 782 O O . HIS A 1 111 ? -18.885 -1.384 2.962 1.00 92.31 111 HIS A O 1
ATOM 788 N N . SER A 1 112 ? -18.169 -3.487 3.253 1.00 95.06 112 SER A N 1
ATOM 789 C CA . SER A 1 112 ? -17.530 -3.666 1.941 1.00 95.06 112 SER A CA 1
ATOM 790 C C . SER A 1 112 ? -16.375 -2.693 1.645 1.00 95.06 112 SER A C 1
ATOM 792 O O . SER A 1 112 ? -16.134 -2.384 0.484 1.00 95.06 112 SER A O 1
ATOM 794 N N . TYR A 1 113 ? -15.643 -2.246 2.671 1.00 93.69 113 TYR A N 1
ATOM 795 C CA . TYR A 1 113 ? -14.446 -1.401 2.542 1.00 93.69 113 TYR A CA 1
ATOM 796 C C . TYR A 1 113 ? -13.350 -1.796 3.545 1.00 93.69 113 TYR A C 1
ATOM 798 O O . TYR A 1 113 ? -13.601 -2.538 4.502 1.00 93.69 113 TYR A O 1
ATOM 806 N N . TYR A 1 114 ? -12.122 -1.319 3.324 1.00 93.56 114 TYR A N 1
ATOM 807 C CA . TYR A 1 114 ? -11.007 -1.488 4.259 1.00 93.56 114 TYR A CA 1
ATOM 808 C C . TYR A 1 114 ? -11.077 -0.465 5.395 1.00 93.56 114 TYR A C 1
ATOM 810 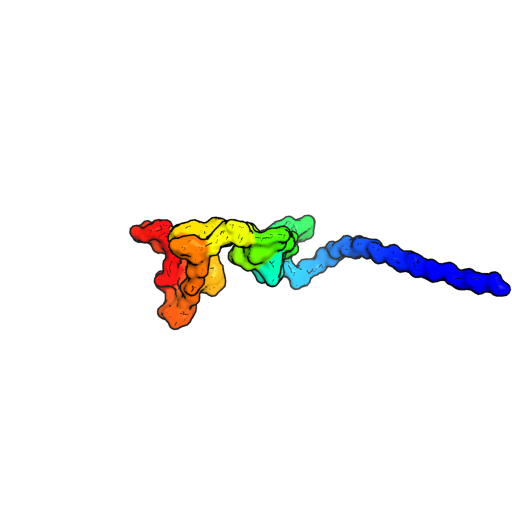O O . TYR A 1 114 ? -11.228 0.727 5.150 1.00 93.56 114 TYR A O 1
ATOM 818 N N . ASP A 1 115 ? -10.949 -0.930 6.636 1.00 94.88 115 ASP A N 1
ATOM 819 C CA . ASP A 1 115 ? -11.026 -0.099 7.839 1.00 94.88 115 ASP A CA 1
ATOM 820 C C . ASP A 1 115 ? -10.027 -0.568 8.905 1.00 94.88 115 ASP A C 1
ATOM 822 O O . ASP A 1 115 ? -9.430 -1.644 8.813 1.00 94.88 115 ASP A O 1
ATOM 826 N N . CYS A 1 116 ? -9.864 0.241 9.945 1.00 94.12 116 CYS A N 1
ATOM 827 C CA . CYS A 1 116 ? -9.162 -0.134 11.158 1.00 94.12 116 CYS A CA 1
ATOM 828 C C . CYS A 1 116 ? -10.096 -0.935 12.076 1.00 94.12 116 CYS A C 1
ATOM 830 O O . CYS A 1 116 ? -10.987 -0.363 12.720 1.00 94.12 116 CYS A O 1
ATOM 832 N N . LEU A 1 117 ? -9.862 -2.248 12.159 1.00 92.94 117 LEU A N 1
ATOM 833 C CA . LEU A 1 117 ? -10.643 -3.221 12.934 1.00 92.94 117 LEU A CA 1
ATOM 834 C C . LEU A 1 117 ? -9.996 -3.561 14.283 1.00 92.94 117 LEU A C 1
ATOM 836 O O . LEU A 1 117 ? -8.748 -3.698 14.360 1.00 92.94 117 LEU A O 1
#

Secondary structure (DSSP, 8-state):
--PPPPP-------------TT---TT-EEEETTEEEEEEE-TTSSEEEEEEE-SSEEEETTEEEETTSTTTT--SS-EEETTEEEEEETTEEEEEEGGGGT--EEEETTTTEEEE-

Foldseek 3Di:
DDDDDDDDPDDDPDDPPDPPPPQDDAQQWDDDWQKQWHFDQDPVRGTHTDIDGQPQATDDRSDGFHVVQLQSPFAQLFDDDPQWTWHDDPSHIDIGRLVVVVFGWDQDPVVNHIDGD

pLDDT: mean 78.19, std 15.33, range [40.62, 95.06]

Radius of gyration: 21.13 Å; chains: 1; bounding box: 74×38×49 Å